Protein AF-A0A2G8DT04-F1 (afdb_monomer_lite)

Foldseek 3Di:
DDDDPVVVVVVQVVQADPVRARNDDDPVLVVQLVVLLVVVCVVVVHHDDPVRNVVSNVVSRVVVVVVVVVVVVVVVVVVVVVVPDDDDDDDDDDDD

Structure (mmCIF, N/CA/C/O backbone):
data_AF-A0A2G8DT04-F1
#
_entry.id   AF-A0A2G8DT04-F1
#
loop_
_atom_site.group_PDB
_atom_site.id
_atom_site.type_symbol
_atom_site.label_atom_id
_atom_site.label_alt_id
_atom_site.label_comp_id
_atom_site.label_asym_id
_atom_site.label_entity_id
_atom_site.label_seq_id
_atom_site.pdbx_PDB_ins_code
_atom_site.Cartn_x
_atom_site.Cartn_y
_atom_site.Cartn_z
_atom_site.occupancy
_atom_site.B_iso_or_equiv
_atom_site.auth_seq_id
_atom_site.auth_comp_id
_atom_site.auth_asym_id
_atom_site.auth_atom_id
_atom_site.pdbx_PDB_model_num
ATOM 1 N N . MET A 1 1 ? 9.713 4.304 -35.470 1.00 41.16 1 MET A N 1
ATOM 2 C CA . MET A 1 1 ? 8.408 3.689 -35.113 1.00 41.16 1 MET A CA 1
ATOM 3 C C . MET A 1 1 ? 8.439 3.593 -33.600 1.00 41.16 1 MET A C 1
ATOM 5 O O . MET A 1 1 ? 8.704 2.532 -33.062 1.00 41.16 1 MET A O 1
ATOM 9 N N . ASP A 1 2 ? 8.253 4.726 -32.922 1.00 48.56 2 ASP A N 1
ATOM 10 C CA . ASP A 1 2 ? 8.638 4.882 -31.513 1.00 48.56 2 ASP A CA 1
ATOM 11 C C . ASP A 1 2 ? 7.442 5.430 -30.741 1.00 48.56 2 ASP A C 1
ATOM 13 O O . ASP A 1 2 ? 7.292 6.628 -30.540 1.00 48.56 2 ASP A O 1
ATOM 17 N N . LYS A 1 3 ? 6.507 4.532 -30.418 1.00 45.91 3 LYS A N 1
ATOM 18 C CA . LYS A 1 3 ? 5.295 4.829 -29.637 1.00 45.91 3 LYS A CA 1
ATOM 19 C C . LYS A 1 3 ? 5.030 3.740 -28.595 1.00 45.91 3 LYS A C 1
ATOM 21 O O . LYS A 1 3 ? 3.921 3.234 -28.506 1.00 45.91 3 LYS A O 1
ATOM 26 N N . LYS A 1 4 ? 6.059 3.297 -27.866 1.00 48.50 4 LYS A N 1
ATOM 27 C CA . LYS A 1 4 ? 5.900 2.281 -26.803 1.00 48.50 4 LYS A CA 1
ATOM 28 C C . LYS A 1 4 ? 6.203 2.788 -25.394 1.00 48.50 4 LYS A C 1
ATOM 30 O O . LYS A 1 4 ? 5.909 2.085 -24.437 1.00 48.50 4 LYS A O 1
ATOM 35 N N . GLU A 1 5 ? 6.758 3.989 -25.250 1.00 48.47 5 GLU A N 1
ATOM 36 C CA . GLU A 1 5 ? 7.164 4.512 -23.936 1.00 48.47 5 GLU A CA 1
ATOM 37 C C . GLU A 1 5 ? 6.018 5.236 -23.210 1.00 48.47 5 GLU A C 1
ATOM 39 O O . GLU A 1 5 ? 5.923 5.184 -21.985 1.00 48.47 5 GLU A O 1
ATOM 44 N N . ASP A 1 6 ? 5.052 5.782 -23.955 1.00 45.16 6 ASP A N 1
ATOM 45 C CA . ASP A 1 6 ? 3.888 6.466 -23.377 1.00 45.16 6 ASP A CA 1
ATOM 46 C C . ASP A 1 6 ? 2.833 5.501 -22.799 1.00 45.16 6 ASP A C 1
ATOM 48 O O . ASP A 1 6 ? 2.014 5.880 -21.957 1.00 45.16 6 ASP A O 1
ATOM 52 N N . GLU A 1 7 ? 2.826 4.232 -23.218 1.00 47.16 7 GLU A N 1
ATOM 53 C CA . GLU A 1 7 ? 1.813 3.259 -22.786 1.00 47.16 7 GLU A CA 1
ATOM 54 C C . GLU A 1 7 ? 1.998 2.848 -21.318 1.00 47.16 7 GLU A C 1
ATOM 56 O O . GLU A 1 7 ? 1.019 2.679 -20.586 1.00 47.16 7 GLU A O 1
ATOM 61 N N . THR A 1 8 ? 3.241 2.753 -20.839 1.00 47.72 8 THR A N 1
ATOM 62 C CA . THR A 1 8 ? 3.530 2.330 -19.461 1.00 47.72 8 THR A CA 1
ATOM 63 C C . THR A 1 8 ? 3.213 3.418 -18.440 1.00 47.72 8 THR A C 1
ATOM 65 O O . THR A 1 8 ? 2.669 3.111 -17.376 1.00 47.72 8 THR A O 1
ATOM 68 N N . ILE A 1 9 ? 3.452 4.691 -18.774 1.00 46.56 9 ILE A N 1
ATOM 69 C CA . ILE A 1 9 ? 3.099 5.842 -17.923 1.00 46.56 9 ILE A CA 1
ATOM 70 C C . ILE A 1 9 ? 1.565 5.965 -17.814 1.00 46.56 9 ILE A C 1
ATOM 72 O O . ILE A 1 9 ? 1.018 6.217 -16.732 1.00 46.56 9 ILE A O 1
ATOM 76 N N . ASN A 1 10 ? 0.849 5.658 -18.901 1.00 45.91 10 ASN A N 1
ATOM 77 C CA . ASN A 1 10 ? -0.613 5.676 -18.954 1.00 45.91 10 ASN A CA 1
ATOM 78 C C . ASN A 1 10 ? -1.296 4.599 -18.090 1.00 45.91 10 ASN A C 1
ATOM 80 O O . ASN A 1 10 ? -2.451 4.774 -17.699 1.00 45.91 10 ASN A O 1
ATOM 84 N N . THR A 1 11 ? -0.620 3.512 -17.705 1.00 50.34 11 THR A N 1
ATOM 85 C CA . THR A 1 11 ? -1.252 2.480 -16.851 1.00 50.34 11 THR A CA 1
ATOM 86 C C . THR A 1 11 ? 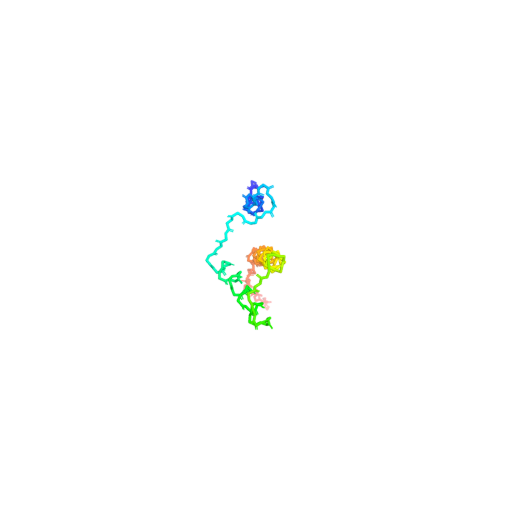-1.435 2.902 -15.387 1.00 50.34 11 THR A C 1
ATOM 88 O O . THR A 1 11 ? -2.378 2.445 -14.733 1.00 50.34 11 THR A O 1
ATOM 91 N N . ILE A 1 12 ? -0.600 3.808 -14.858 1.00 52.00 12 ILE A N 1
ATOM 92 C CA . ILE A 1 12 ? -0.748 4.319 -13.480 1.00 52.00 12 ILE A CA 1
ATOM 93 C C . ILE A 1 12 ? -1.729 5.489 -13.415 1.00 52.00 12 ILE A C 1
ATOM 95 O O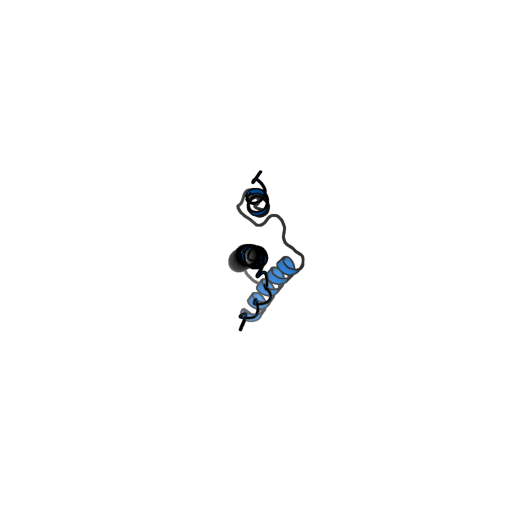 . ILE A 1 12 ? -2.552 5.529 -12.498 1.00 52.00 12 ILE A O 1
ATOM 99 N N . SER A 1 13 ? -1.694 6.386 -14.406 1.00 51.38 13 SER A N 1
ATOM 100 C CA . SER A 1 13 ? -2.646 7.501 -14.545 1.00 51.38 13 SER A CA 1
ATOM 101 C C . SER A 1 13 ? -4.108 7.017 -14.532 1.00 51.38 13 SER A C 1
ATOM 103 O O . SER A 1 13 ? -4.957 7.582 -13.846 1.00 51.38 13 SER A O 1
ATOM 105 N N . ASN A 1 14 ? -4.381 5.876 -15.175 1.00 54.47 14 ASN A N 1
ATOM 106 C CA . ASN A 1 14 ? -5.725 5.297 -15.287 1.00 54.47 14 ASN A CA 1
ATOM 107 C C . ASN A 1 14 ? -6.207 4.505 -14.053 1.00 54.47 14 ASN A C 1
ATOM 109 O O . ASN A 1 14 ? -7.329 3.996 -14.041 1.00 54.47 14 ASN A O 1
ATOM 113 N N . ASN A 1 15 ? -5.387 4.390 -13.004 1.00 59.25 15 ASN A N 1
ATOM 114 C CA . ASN A 1 15 ? -5.728 3.684 -11.763 1.00 59.25 15 ASN A CA 1
ATOM 115 C C . ASN A 1 15 ? -5.989 4.641 -10.591 1.00 59.25 15 ASN A C 1
ATOM 117 O O . ASN A 1 15 ? -5.837 4.252 -9.431 1.00 59.25 15 ASN A O 1
ATOM 121 N N . ALA A 1 16 ? -6.382 5.883 -10.869 1.00 62.47 16 ALA A N 1
ATOM 122 C CA . ALA A 1 16 ? -6.918 6.798 -9.874 1.00 62.47 16 ALA A CA 1
ATOM 123 C C . ALA A 1 16 ? -8.457 6.840 -9.962 1.00 62.47 16 ALA A C 1
ATOM 125 O O . ALA A 1 16 ? -9.022 7.015 -11.036 1.00 62.47 16 ALA A O 1
ATOM 126 N N . ASP A 1 17 ? -9.148 6.671 -8.836 1.00 63.16 17 ASP A N 1
ATOM 127 C CA . ASP A 1 17 ? -10.574 6.975 -8.706 1.00 63.16 17 ASP A CA 1
ATOM 128 C C . ASP A 1 17 ? -10.819 8.475 -8.921 1.00 63.16 17 ASP A C 1
ATOM 130 O O . ASP A 1 17 ? -9.912 9.288 -8.744 1.00 63.16 17 ASP A O 1
ATOM 134 N N . GLU A 1 18 ? -12.078 8.865 -9.139 1.00 62.62 18 GLU A N 1
ATOM 135 C CA . GLU A 1 18 ? -12.537 10.267 -9.250 1.00 62.62 18 GLU A CA 1
ATOM 136 C C . GLU A 1 18 ? -12.088 11.170 -8.082 1.00 62.62 18 GLU A C 1
ATOM 138 O O . GLU A 1 18 ? -12.074 12.392 -8.180 1.00 62.62 18 GLU A O 1
ATOM 143 N N . ARG A 1 19 ? -11.696 10.567 -6.952 1.00 63.84 19 ARG A N 1
ATOM 144 C CA . ARG A 1 19 ? -11.191 11.246 -5.747 1.00 63.84 19 ARG A CA 1
ATOM 145 C C . ARG A 1 19 ? -9.660 11.232 -5.625 1.00 63.84 19 ARG A C 1
ATOM 147 O O . ARG A 1 19 ? -9.146 11.484 -4.533 1.00 63.84 19 ARG A O 1
ATOM 154 N N . GLY A 1 20 ? -8.938 10.854 -6.681 1.00 62.66 20 GLY A N 1
ATOM 155 C CA . GLY A 1 20 ? -7.476 10.735 -6.705 1.00 62.66 20 GLY A CA 1
ATOM 156 C C . GLY A 1 20 ? -6.923 9.575 -5.867 1.00 62.66 20 GLY A C 1
ATOM 157 O O . GLY A 1 20 ? -5.801 9.650 -5.366 1.00 62.66 20 GLY A O 1
ATOM 158 N N . ARG A 1 21 ? -7.717 8.520 -5.631 1.00 66.94 21 ARG A N 1
ATOM 159 C CA . ARG A 1 21 ? -7.314 7.345 -4.830 1.00 66.94 21 ARG A CA 1
ATOM 160 C C . ARG A 1 21 ? -6.876 6.203 -5.735 1.00 66.94 21 ARG A C 1
ATOM 162 O O . ARG A 1 21 ? -7.474 6.021 -6.776 1.00 66.94 21 ARG A O 1
ATOM 169 N N . LEU A 1 22 ? -5.901 5.397 -5.316 1.00 72.00 22 LEU A N 1
ATOM 170 C CA . LEU A 1 22 ? -5.537 4.174 -6.042 1.00 72.00 22 LEU A CA 1
ATOM 171 C C . LEU A 1 22 ? -6.757 3.237 -6.149 1.00 72.00 22 LEU A C 1
ATOM 173 O O . LEU A 1 22 ? -7.212 2.718 -5.129 1.00 72.00 22 LEU A O 1
ATOM 177 N N . LYS A 1 23 ? -7.260 3.045 -7.372 1.00 69.94 23 LYS A N 1
ATOM 178 C CA . LYS A 1 23 ? -8.457 2.265 -7.730 1.00 69.94 23 LYS A CA 1
ATOM 179 C C . LYS A 1 23 ? -8.243 0.764 -7.559 1.00 69.94 23 LYS A C 1
ATOM 181 O O . LYS A 1 23 ? -9.141 0.039 -7.142 1.00 69.94 23 LYS A O 1
ATOM 186 N N . THR A 1 24 ? -7.026 0.299 -7.835 1.00 79.81 24 THR A N 1
ATOM 187 C CA . THR A 1 24 ? -6.626 -1.104 -7.697 1.00 79.81 24 THR A CA 1
ATOM 188 C C . THR A 1 24 ? -5.443 -1.227 -6.740 1.00 79.81 24 THR A C 1
ATOM 190 O O . THR A 1 24 ? -4.420 -0.548 -6.881 1.00 79.81 24 THR A O 1
ATOM 193 N N . LEU A 1 25 ? -5.594 -2.094 -5.737 1.00 83.00 25 LEU A N 1
ATOM 194 C CA . LEU A 1 25 ? -4.539 -2.469 -4.797 1.00 83.00 25 LEU A CA 1
ATOM 195 C C . LEU A 1 25 ? -4.222 -3.950 -4.973 1.00 83.00 25 LEU A C 1
ATOM 197 O O . LEU A 1 25 ? -5.133 -4.781 -5.025 1.00 83.00 25 LEU A O 1
ATOM 201 N N . SER A 1 26 ? -2.937 -4.288 -5.021 1.00 87.44 26 SER A N 1
ATOM 202 C CA . SER A 1 26 ? -2.502 -5.683 -4.992 1.00 87.44 26 SER A CA 1
ATOM 203 C C . SER A 1 26 ? -2.820 -6.322 -3.630 1.00 87.44 26 SER A C 1
ATOM 205 O O . SER A 1 26 ? -3.153 -5.632 -2.662 1.00 87.44 26 SER A O 1
ATOM 207 N N . ALA A 1 27 ? -2.744 -7.653 -3.530 1.00 91.00 27 ALA A N 1
ATOM 208 C CA . ALA A 1 27 ? -2.900 -8.342 -2.243 1.00 91.00 27 ALA A CA 1
ATOM 209 C C . ALA A 1 27 ? -1.896 -7.815 -1.200 1.00 91.00 27 ALA A C 1
ATOM 211 O O . ALA A 1 27 ? -2.306 -7.345 -0.144 1.00 91.00 27 ALA A O 1
ATOM 212 N N . ASN A 1 28 ? -0.618 -7.731 -1.571 1.00 91.25 28 ASN A N 1
ATOM 213 C CA . ASN A 1 28 ? 0.444 -7.247 -0.687 1.00 91.25 28 ASN A CA 1
ATOM 214 C C . ASN A 1 28 ? 0.228 -5.792 -0.241 1.00 91.25 28 ASN A C 1
ATOM 216 O O . ASN A 1 28 ? 0.542 -5.426 0.888 1.00 91.25 28 ASN A O 1
ATOM 220 N N . GLU A 1 29 ? -0.307 -4.938 -1.117 1.00 91.38 29 GLU A N 1
ATOM 221 C CA . GLU A 1 29 ? -0.605 -3.543 -0.772 1.00 91.38 29 GLU A CA 1
ATOM 222 C C . GLU A 1 29 ? -1.801 -3.423 0.181 1.00 91.38 29 GLU A C 1
ATOM 224 O O . GLU A 1 29 ? -1.814 -2.538 1.040 1.00 91.38 29 GLU A O 1
ATOM 229 N N . ARG A 1 30 ? -2.795 -4.314 0.064 1.00 92.56 30 ARG A N 1
ATOM 230 C CA . ARG A 1 30 ? -3.896 -4.408 1.033 1.00 92.56 30 ARG A CA 1
ATOM 231 C C . ARG A 1 30 ? -3.380 -4.857 2.396 1.00 92.56 30 ARG A C 1
ATOM 233 O O . ARG A 1 30 ? -3.706 -4.217 3.395 1.00 92.56 30 ARG A O 1
ATOM 240 N N . ASP A 1 31 ? -2.521 -5.871 2.425 1.00 95.56 31 ASP A N 1
ATOM 241 C CA . ASP A 1 31 ? -1.901 -6.355 3.661 1.00 95.56 31 ASP A CA 1
ATOM 242 C C . ASP A 1 31 ? -1.026 -5.278 4.307 1.00 95.56 31 ASP A C 1
ATOM 244 O O . ASP A 1 31 ? -1.084 -5.075 5.516 1.00 95.56 31 ASP A O 1
ATOM 248 N N . PHE A 1 32 ? -0.298 -4.494 3.508 1.00 95.56 32 PHE A N 1
ATOM 249 C CA . PHE A 1 32 ? 0.462 -3.345 4.001 1.00 95.56 32 PHE A CA 1
ATOM 250 C C . PHE A 1 32 ? -0.426 -2.304 4.698 1.00 95.56 32 PHE A C 1
ATOM 252 O O . PHE A 1 32 ? -0.063 -1.790 5.758 1.00 95.56 32 PHE A O 1
ATOM 259 N N . ILE A 1 33 ? -1.598 -1.994 4.133 1.00 94.69 33 ILE A N 1
ATOM 260 C CA . ILE A 1 33 ? -2.556 -1.073 4.761 1.00 94.69 33 ILE A CA 1
ATOM 261 C C . ILE A 1 33 ? -3.101 -1.661 6.066 1.00 94.69 33 ILE A C 1
ATOM 263 O O . ILE A 1 33 ? -3.153 -0.951 7.072 1.00 94.69 33 ILE A O 1
ATOM 267 N N . ASN A 1 34 ? -3.485 -2.938 6.063 1.00 95.75 34 ASN A N 1
ATOM 268 C CA . ASN A 1 34 ? -4.005 -3.613 7.253 1.00 95.75 34 ASN A CA 1
ATOM 269 C C . ASN A 1 34 ? -2.961 -3.647 8.375 1.00 95.75 34 ASN A C 1
ATOM 271 O O . ASN A 1 34 ? -3.277 -3.310 9.515 1.00 95.75 34 ASN A O 1
ATOM 275 N N . ASN A 1 35 ? -1.707 -3.951 8.039 1.00 97.19 35 ASN A N 1
ATOM 276 C CA . ASN A 1 35 ? -0.593 -3.933 8.981 1.00 97.19 35 ASN A CA 1
ATOM 277 C C . ASN A 1 35 ? -0.350 -2.526 9.531 1.00 97.19 35 ASN A C 1
ATOM 279 O O . ASN A 1 35 ? -0.180 -2.370 10.733 1.00 97.19 35 ASN A O 1
ATOM 283 N N . ALA A 1 36 ? -0.402 -1.484 8.695 1.00 96.81 36 ALA A N 1
ATOM 284 C CA . ALA A 1 36 ? -0.255 -0.106 9.168 1.00 96.81 36 ALA A CA 1
ATOM 285 C C . ALA A 1 36 ? -1.356 0.292 10.170 1.00 96.81 36 ALA A C 1
ATOM 287 O O . ALA A 1 36 ? -1.072 0.960 11.161 1.00 96.81 36 ALA A O 1
ATOM 288 N N . ILE A 1 37 ? -2.601 -0.136 9.936 1.00 96.56 37 ILE A N 1
ATOM 289 C CA . ILE A 1 37 ? -3.709 0.073 10.880 1.00 96.56 37 ILE A CA 1
ATOM 290 C C . ILE A 1 37 ? -3.458 -0.698 12.178 1.00 96.56 37 ILE A C 1
ATOM 292 O O . ILE A 1 37 ? -3.635 -0.141 13.261 1.00 96.56 37 ILE A O 1
ATOM 296 N N . TYR A 1 38 ? -3.037 -1.959 12.074 1.00 97.12 38 TYR A N 1
ATOM 297 C CA . TYR A 1 38 ? -2.770 -2.809 13.229 1.00 97.12 38 TYR A CA 1
ATOM 298 C C . TYR A 1 38 ? -1.642 -2.259 14.109 1.00 97.12 38 TYR A C 1
ATOM 300 O O . TYR A 1 38 ? -1.812 -2.159 15.323 1.00 97.12 38 TYR A O 1
ATOM 308 N N . GLU A 1 39 ? -0.526 -1.841 13.511 1.00 96.69 39 GLU A N 1
ATOM 309 C CA . GLU A 1 39 ? 0.592 -1.242 14.243 1.00 96.69 39 GLU A CA 1
ATOM 310 C C . GLU A 1 39 ? 0.172 0.056 14.940 1.00 96.69 39 GLU A C 1
ATOM 312 O O . GLU A 1 39 ? 0.474 0.245 16.117 1.00 96.69 39 GLU A O 1
ATOM 317 N N . GLU A 1 40 ? -0.608 0.916 14.281 1.00 96.62 40 GLU A N 1
ATOM 318 C CA . GLU A 1 40 ? -1.099 2.142 14.918 1.00 96.62 40 GLU A CA 1
ATOM 319 C C . GLU A 1 40 ? -2.056 1.836 16.087 1.00 96.62 40 GLU A C 1
ATOM 321 O O . GLU A 1 40 ? -1.980 2.458 17.149 1.00 96.62 40 GLU A O 1
ATOM 326 N N . MET A 1 41 ? -2.936 0.841 15.930 1.00 96.50 41 MET A N 1
ATOM 327 C CA . MET A 1 41 ? -3.808 0.371 17.013 1.00 96.50 41 MET A CA 1
ATOM 328 C C . MET A 1 41 ? -3.002 -0.178 18.191 1.00 96.50 41 MET A C 1
ATOM 330 O O . MET A 1 41 ? -3.335 0.095 19.345 1.00 96.50 41 MET A O 1
ATOM 334 N N . LYS A 1 42 ? -1.933 -0.925 17.905 1.00 97.00 42 LYS A N 1
ATOM 335 C CA . LYS A 1 42 ? -1.028 -1.488 18.907 1.00 97.00 42 LYS A CA 1
ATOM 336 C C . LYS A 1 42 ? -0.280 -0.394 19.665 1.00 97.00 42 LYS A C 1
ATOM 338 O O . LYS A 1 42 ? -0.236 -0.449 20.889 1.00 97.00 42 LYS A O 1
ATOM 343 N N . ILE A 1 43 ? 0.236 0.619 18.964 1.00 95.88 43 ILE A N 1
ATOM 344 C CA . ILE A 1 43 ? 0.916 1.777 19.568 1.00 95.88 43 ILE A CA 1
ATOM 345 C C . ILE A 1 43 ? -0.026 2.530 20.511 1.00 95.88 43 ILE A C 1
ATOM 347 O O . ILE A 1 43 ? 0.376 2.923 21.605 1.00 95.88 43 ILE A O 1
ATOM 351 N N . LYS A 1 44 ? -1.291 2.715 20.118 1.00 94.69 44 LYS A N 1
ATOM 352 C CA . LYS A 1 44 ? -2.273 3.424 20.951 1.00 94.69 44 LYS A CA 1
ATOM 353 C C . LYS A 1 44 ? -2.893 2.568 22.053 1.00 94.69 44 LYS A C 1
ATOM 355 O O . LYS A 1 44 ? -3.500 3.126 22.963 1.00 94.69 44 LYS A O 1
ATOM 360 N N . GLY A 1 45 ? -2.818 1.242 21.952 1.00 96.38 45 GLY A N 1
ATOM 361 C CA . GLY A 1 45 ? -3.487 0.314 22.869 1.00 96.38 45 GLY A CA 1
ATOM 362 C C . GLY A 1 45 ? -5.021 0.356 22.798 1.00 96.38 45 GLY A C 1
ATOM 363 O O . GLY A 1 45 ? -5.696 -0.172 23.678 1.00 96.38 45 GLY A O 1
ATOM 364 N N . ARG A 1 46 ? -5.595 0.995 21.768 1.00 95.06 46 ARG A N 1
ATOM 365 C CA . ARG A 1 46 ? -7.046 1.136 21.569 1.00 95.06 46 ARG A CA 1
ATOM 366 C C . ARG A 1 46 ? -7.409 1.163 20.088 1.00 95.06 46 ARG A C 1
ATOM 368 O O . ARG A 1 46 ? -6.559 1.348 19.221 1.00 95.06 46 ARG A O 1
ATOM 375 N N . LYS A 1 47 ? -8.706 1.043 19.793 1.00 93.94 47 LYS A N 1
ATOM 376 C CA . LYS A 1 47 ? -9.226 1.258 18.434 1.00 93.94 47 LYS A CA 1
ATOM 377 C C . LYS A 1 47 ? -8.982 2.701 17.979 1.00 93.94 47 LYS A C 1
ATOM 379 O O . LYS A 1 47 ? -9.077 3.638 18.778 1.00 93.94 47 LYS A O 1
ATOM 384 N N . LEU A 1 48 ? -8.683 2.862 16.690 1.00 95.06 48 LEU A N 1
ATOM 385 C CA . LEU A 1 48 ? -8.488 4.170 16.068 1.00 95.06 48 LEU A CA 1
ATOM 386 C C . LEU A 1 48 ? -9.816 4.903 15.918 1.00 95.06 48 LEU A C 1
ATOM 388 O O . LEU A 1 48 ? -10.824 4.322 15.508 1.00 95.06 48 LEU A O 1
ATOM 392 N N . VAL A 1 49 ? -9.788 6.203 16.195 1.00 96.31 49 VAL A N 1
ATOM 393 C CA . VAL A 1 49 ? -10.872 7.119 15.838 1.00 96.31 49 VAL A CA 1
ATOM 394 C C . VAL A 1 49 ? -10.865 7.319 14.320 1.00 96.31 49 VAL A C 1
ATOM 396 O O . VAL A 1 49 ? -9.842 7.159 13.654 1.00 96.31 49 VAL A O 1
ATOM 399 N N . GLN A 1 50 ? -12.007 7.688 13.746 1.00 94.88 50 GLN A N 1
ATOM 400 C CA . GLN A 1 50 ? -12.157 7.860 12.300 1.00 94.88 50 GLN A CA 1
ATOM 401 C C . GLN A 1 50 ? -11.150 8.855 11.689 1.00 94.88 50 GLN A C 1
ATOM 403 O O . GLN A 1 50 ? -10.679 8.635 10.572 1.00 94.88 50 GLN A O 1
ATOM 408 N N . SER A 1 51 ? -10.799 9.928 12.405 1.00 95.31 51 SER A N 1
ATOM 409 C CA . SER A 1 51 ? -9.775 10.896 11.985 1.00 95.31 51 SER A CA 1
ATOM 410 C C . SER A 1 51 ? -8.387 10.257 11.906 1.00 95.31 51 SER A C 1
ATOM 412 O O . SER A 1 51 ? -7.739 10.331 10.865 1.00 95.31 51 SER A O 1
ATOM 414 N N . GLU A 1 52 ? -7.982 9.554 12.963 1.00 94.94 52 GLU A N 1
ATOM 415 C CA . GLU A 1 52 ? -6.707 8.832 13.058 1.00 94.94 52 GLU A CA 1
ATOM 416 C C . GLU A 1 52 ? -6.606 7.771 11.952 1.00 94.94 52 GLU A C 1
ATOM 418 O O . GLU A 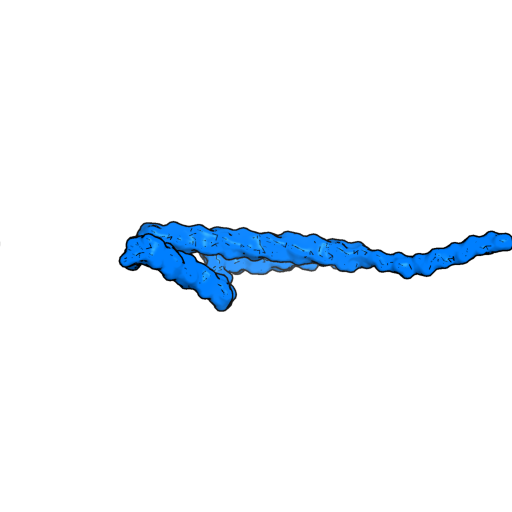1 52 ? -5.635 7.722 11.200 1.00 94.94 52 GLU A O 1
ATOM 423 N N . MET A 1 53 ? -7.668 6.981 11.769 1.00 95.00 53 MET A N 1
ATOM 424 C CA . MET A 1 53 ? -7.756 5.979 10.705 1.00 95.00 53 MET A CA 1
ATOM 425 C C . MET A 1 53 ? -7.578 6.617 9.317 1.00 95.00 53 MET A C 1
ATOM 427 O O . MET A 1 53 ? -6.879 6.082 8.455 1.00 95.00 53 MET A O 1
ATOM 431 N N . LYS A 1 54 ? -8.194 7.783 9.083 1.00 93.75 54 LYS A N 1
ATOM 432 C CA . LYS A 1 54 ? -8.082 8.509 7.812 1.00 93.75 54 LYS A CA 1
ATOM 433 C C . LYS A 1 54 ? -6.648 8.973 7.553 1.00 93.75 54 LYS A C 1
ATOM 435 O O . LYS A 1 54 ? -6.204 8.905 6.404 1.00 93.75 54 LYS A O 1
ATOM 440 N N . GLU A 1 55 ? -5.928 9.411 8.581 1.00 94.50 55 GLU A N 1
ATOM 441 C CA . GLU A 1 55 ? -4.517 9.797 8.474 1.00 94.50 55 GLU A CA 1
ATOM 442 C C . GLU A 1 55 ? -3.612 8.602 8.181 1.00 94.50 55 GLU A C 1
ATOM 444 O O . GLU A 1 55 ? -2.830 8.659 7.228 1.00 94.50 55 GLU A O 1
ATOM 449 N N . VAL A 1 56 ? -3.776 7.495 8.912 1.00 95.69 56 VAL A N 1
ATOM 450 C CA . VAL A 1 56 ? -3.035 6.247 8.664 1.00 95.69 56 VAL A CA 1
ATOM 451 C C . VAL A 1 56 ? -3.242 5.786 7.223 1.00 95.69 56 VAL A C 1
ATOM 453 O O . VAL A 1 56 ? -2.275 5.552 6.496 1.00 95.69 56 VAL A O 1
ATOM 456 N N . LEU A 1 57 ? -4.495 5.750 6.760 1.00 92.62 57 LEU A N 1
ATOM 457 C CA . LEU A 1 57 ? -4.831 5.376 5.386 1.00 92.62 57 LEU A CA 1
ATOM 458 C C . LEU A 1 57 ? -4.224 6.327 4.349 1.00 92.62 57 LEU A C 1
ATOM 460 O O . LEU A 1 57 ? -3.756 5.876 3.301 1.00 92.62 57 LEU A O 1
ATOM 464 N N . LYS A 1 58 ? -4.237 7.641 4.607 1.00 91.19 58 LYS A N 1
ATOM 465 C CA . LYS A 1 58 ? -3.633 8.645 3.717 1.00 91.19 58 LYS A CA 1
ATOM 466 C C . LYS A 1 58 ? -2.125 8.417 3.596 1.00 91.19 58 LYS A C 1
ATOM 468 O O . LYS A 1 58 ? -1.600 8.380 2.482 1.00 91.19 58 LYS A O 1
ATOM 473 N N . ASN A 1 59 ? -1.450 8.211 4.722 1.00 92.94 59 ASN A N 1
ATOM 474 C CA . ASN A 1 59 ? -0.008 7.994 4.774 1.00 92.94 59 ASN A CA 1
ATOM 475 C C . ASN A 1 59 ? 0.393 6.664 4.123 1.00 92.94 59 ASN A C 1
ATOM 477 O O . ASN A 1 59 ? 1.317 6.638 3.308 1.00 92.94 59 ASN A O 1
ATOM 481 N N . ALA A 1 60 ? -0.327 5.577 4.414 1.00 94.00 60 ALA A N 1
ATOM 482 C CA . ALA A 1 60 ? -0.074 4.262 3.827 1.00 94.00 60 ALA A CA 1
ATOM 483 C C . ALA A 1 60 ? -0.231 4.285 2.298 1.00 94.00 60 ALA A C 1
ATOM 485 O O . ALA A 1 60 ? 0.654 3.830 1.574 1.00 94.00 60 ALA A O 1
ATOM 486 N N . ARG A 1 61 ? -1.301 4.907 1.788 1.00 89.44 61 ARG A N 1
ATOM 487 C CA . ARG A 1 61 ? -1.512 5.060 0.338 1.00 89.44 61 ARG A CA 1
ATOM 488 C C . ARG A 1 61 ? -0.433 5.909 -0.329 1.00 89.44 61 ARG A C 1
ATOM 490 O O . ARG A 1 61 ? 0.020 5.553 -1.413 1.00 89.44 61 ARG A O 1
ATOM 497 N N . LYS A 1 62 ? 0.024 6.988 0.318 1.00 89.62 62 LYS A N 1
ATOM 498 C CA . LYS A 1 62 ? 1.143 7.802 -0.189 1.00 89.62 62 LYS A CA 1
ATOM 499 C C . LYS A 1 62 ? 2.430 6.977 -0.305 1.00 89.62 62 LYS A C 1
ATOM 501 O O . LYS A 1 62 ? 3.132 7.088 -1.305 1.00 89.62 62 LY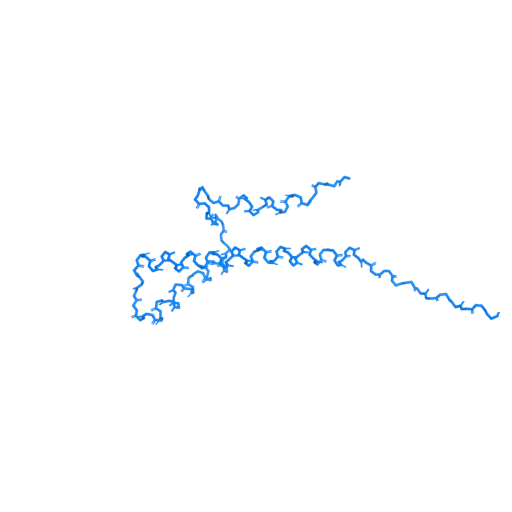S A O 1
ATOM 506 N N . LYS A 1 63 ? 2.717 6.115 0.678 1.00 91.75 63 LYS A N 1
ATOM 507 C CA . LYS A 1 63 ? 3.869 5.198 0.627 1.00 91.75 63 LYS A CA 1
ATOM 508 C C . LYS A 1 63 ? 3.761 4.201 -0.529 1.00 91.75 63 LYS A C 1
ATOM 510 O O . LYS A 1 63 ? 4.744 4.012 -1.236 1.00 91.75 63 LYS A O 1
ATOM 515 N N . ILE A 1 64 ? 2.580 3.621 -0.754 1.00 90.81 64 ILE A N 1
ATOM 516 C CA . ILE A 1 64 ? 2.334 2.714 -1.888 1.00 90.81 64 ILE A CA 1
ATOM 517 C C . ILE A 1 64 ? 2.603 3.427 -3.216 1.00 90.81 64 ILE A C 1
ATOM 519 O O . ILE A 1 64 ? 3.343 2.910 -4.050 1.00 90.81 64 ILE A O 1
ATOM 523 N N . LEU A 1 65 ? 2.059 4.634 -3.391 1.00 86.31 65 LEU A N 1
ATOM 524 C CA . LEU A 1 65 ? 2.261 5.422 -4.605 1.00 86.31 65 LEU A CA 1
ATOM 525 C C . LEU A 1 65 ? 3.747 5.715 -4.848 1.00 86.31 65 LEU A C 1
ATOM 527 O O . LEU A 1 65 ? 4.253 5.449 -5.935 1.00 86.31 65 LEU A O 1
ATOM 531 N N . ASN A 1 66 ? 4.469 6.167 -3.821 1.00 87.38 66 ASN A N 1
ATOM 532 C CA . ASN A 1 66 ? 5.910 6.400 -3.917 1.00 87.38 66 ASN A CA 1
ATOM 533 C C . ASN A 1 66 ? 6.680 5.125 -4.283 1.00 87.38 66 ASN A C 1
ATOM 535 O O . ASN A 1 66 ? 7.606 5.177 -5.090 1.00 87.38 66 ASN A O 1
ATOM 539 N N . ASN A 1 67 ? 6.298 3.979 -3.713 1.00 89.00 67 ASN A N 1
ATOM 540 C CA . ASN A 1 67 ? 6.944 2.706 -4.011 1.00 89.00 67 ASN A CA 1
ATOM 541 C C . ASN A 1 67 ? 6.740 2.310 -5.481 1.00 89.00 67 ASN A C 1
ATOM 543 O O . ASN A 1 67 ? 7.710 1.950 -6.148 1.00 89.00 67 ASN A O 1
ATOM 547 N N . ARG A 1 68 ? 5.518 2.462 -6.012 1.00 87.38 68 ARG A N 1
ATOM 548 C CA . ARG A 1 68 ? 5.216 2.217 -7.433 1.00 87.38 68 ARG A CA 1
ATOM 549 C C . ARG A 1 68 ? 6.054 3.106 -8.350 1.00 87.38 68 ARG A C 1
ATOM 551 O O . ARG A 1 68 ? 6.728 2.580 -9.230 1.00 87.38 68 ARG A O 1
ATOM 558 N N . MET A 1 69 ? 6.091 4.414 -8.085 1.00 85.25 69 MET A N 1
ATOM 559 C CA . MET A 1 69 ? 6.924 5.354 -8.849 1.00 85.25 69 MET A CA 1
ATOM 560 C C . MET A 1 69 ? 8.405 4.964 -8.795 1.00 85.25 69 MET A C 1
ATOM 562 O O . MET A 1 69 ? 9.094 4.953 -9.810 1.00 85.25 69 MET A O 1
ATOM 566 N N . SER A 1 70 ? 8.904 4.577 -7.616 1.00 85.19 70 SER A N 1
ATOM 567 C CA . SER A 1 70 ? 10.301 4.159 -7.466 1.00 85.19 70 SER A CA 1
ATOM 568 C C . SER A 1 70 ? 10.626 2.881 -8.246 1.00 85.19 70 SER A C 1
ATOM 570 O O . SER A 1 70 ? 11.733 2.742 -8.765 1.00 85.19 70 SER A O 1
ATOM 572 N N . PHE A 1 71 ? 9.670 1.953 -8.337 1.00 86.12 71 PHE A N 1
ATOM 573 C CA . PHE A 1 71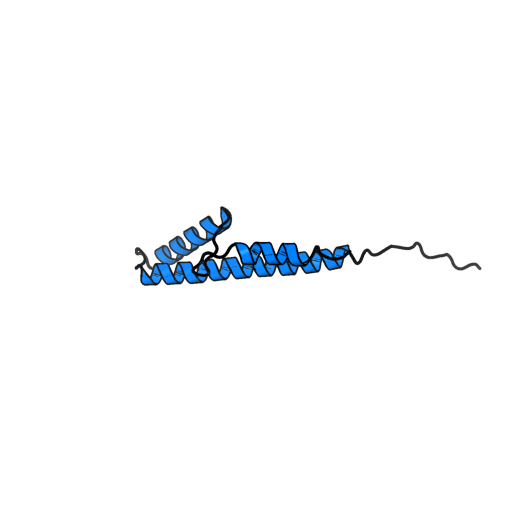 ? 9.825 0.706 -9.075 1.00 86.12 71 PHE A CA 1
ATOM 574 C C . PHE A 1 71 ? 9.841 0.953 -10.585 1.00 86.12 71 PHE A C 1
ATOM 576 O O . PHE A 1 71 ? 10.675 0.378 -11.276 1.00 86.12 71 PHE A O 1
ATOM 583 N N . GLN A 1 72 ? 9.002 1.866 -11.081 1.00 83.88 72 GLN A N 1
ATOM 584 C CA . GLN A 1 72 ? 9.038 2.298 -12.481 1.00 83.88 72 GLN A CA 1
ATOM 585 C C . GLN A 1 72 ? 10.389 2.903 -12.854 1.00 83.88 72 GLN A C 1
ATOM 587 O O . GLN A 1 72 ? 11.036 2.397 -13.762 1.00 83.88 72 GLN A O 1
ATOM 592 N N . ILE A 1 73 ? 10.874 3.878 -12.079 1.00 84.81 73 ILE A N 1
ATOM 593 C CA . ILE A 1 73 ? 12.174 4.521 -12.329 1.00 84.81 73 ILE A CA 1
ATOM 594 C C . ILE A 1 73 ? 13.313 3.488 -12.324 1.00 84.81 73 ILE A C 1
ATOM 596 O O . ILE A 1 73 ? 14.247 3.563 -13.120 1.00 84.81 73 ILE A O 1
ATOM 600 N N . LYS A 1 74 ? 13.269 2.504 -11.415 1.00 87.25 74 LYS A N 1
ATOM 601 C CA . LYS A 1 74 ? 14.257 1.413 -11.394 1.00 87.25 74 LYS A CA 1
ATOM 602 C C . LYS A 1 74 ? 14.175 0.543 -12.647 1.00 87.25 74 LYS A C 1
ATOM 604 O O . LYS A 1 74 ? 15.218 0.166 -13.173 1.00 87.25 74 LYS A O 1
ATOM 609 N N . ASN A 1 75 ? 12.970 0.223 -13.106 1.00 85.12 75 ASN A N 1
ATOM 610 C CA . ASN A 1 75 ? 12.772 -0.582 -14.305 1.00 85.12 75 ASN A CA 1
ATOM 611 C C . ASN A 1 75 ? 13.219 0.159 -15.568 1.00 85.12 75 ASN A C 1
ATOM 613 O O . ASN A 1 75 ? 13.890 -0.450 -16.393 1.00 85.12 75 ASN A O 1
ATOM 617 N N . GLU A 1 76 ? 12.923 1.454 -15.680 1.00 84.12 76 GLU A N 1
ATOM 618 C CA . GLU A 1 76 ? 13.395 2.321 -16.770 1.00 84.12 76 GLU A CA 1
ATOM 619 C C . GLU A 1 76 ? 14.927 2.330 -16.835 1.00 84.12 76 GLU A C 1
ATOM 621 O O . GLU A 1 76 ? 15.503 1.963 -17.854 1.00 84.12 76 GLU A O 1
ATOM 626 N N . ARG A 1 77 ? 15.605 2.589 -15.709 1.00 79.44 77 ARG A N 1
ATOM 627 C CA . ARG A 1 77 ? 17.080 2.533 -15.645 1.00 79.44 77 ARG A CA 1
ATOM 628 C C . ARG A 1 77 ? 17.650 1.159 -15.981 1.00 79.44 77 ARG A C 1
ATOM 630 O O . ARG A 1 77 ? 18.733 1.055 -16.546 1.00 79.44 77 ARG A O 1
ATOM 637 N N . ASN A 1 78 ? 16.978 0.088 -15.566 1.00 82.75 78 ASN A N 1
ATOM 638 C CA . ASN A 1 78 ? 17.428 -1.259 -15.897 1.00 82.75 78 ASN A CA 1
ATOM 639 C C . ASN A 1 78 ? 17.274 -1.532 -17.395 1.00 82.75 78 ASN A C 1
ATOM 641 O O . ASN A 1 78 ? 18.176 -2.123 -17.975 1.00 82.75 78 ASN A O 1
ATOM 645 N N . LYS A 1 79 ? 16.189 -1.067 -18.025 1.00 80.19 79 LYS A N 1
ATOM 646 C CA . LYS A 1 79 ? 15.996 -1.159 -19.476 1.00 80.19 79 LYS A CA 1
ATOM 647 C C . LYS A 1 79 ? 17.132 -0.453 -20.226 1.00 80.19 79 LYS A C 1
ATOM 649 O O . LYS A 1 79 ? 17.761 -1.087 -21.063 1.00 80.19 79 LYS A O 1
ATOM 654 N N . GLU A 1 80 ? 17.481 0.776 -19.834 1.00 74.44 80 GLU A N 1
ATOM 655 C CA . GLU A 1 80 ? 18.626 1.518 -20.399 1.00 74.44 80 GLU A CA 1
ATOM 656 C C . GLU A 1 80 ? 19.958 0.759 -20.245 1.00 74.44 80 GLU A C 1
ATOM 658 O O . GLU A 1 80 ? 20.780 0.735 -21.158 1.00 74.44 80 GLU A O 1
ATOM 663 N N . ARG A 1 81 ? 20.181 0.102 -19.096 1.00 72.25 81 ARG A N 1
ATOM 664 C CA . ARG A 1 81 ? 21.390 -0.711 -18.865 1.00 72.25 81 ARG A CA 1
ATOM 665 C C . ARG A 1 81 ? 21.474 -1.935 -19.768 1.00 72.25 81 ARG A C 1
ATOM 667 O O . ARG A 1 81 ? 22.578 -2.293 -20.157 1.00 72.25 81 ARG A O 1
ATOM 674 N N . PHE A 1 82 ? 20.349 -2.593 -20.032 1.00 67.88 82 PHE A N 1
ATOM 675 C CA . PHE A 1 82 ? 20.308 -3.754 -20.919 1.00 67.88 82 PHE A CA 1
ATOM 676 C C . PHE A 1 82 ? 20.362 -3.351 -22.399 1.00 67.88 82 PHE A C 1
ATOM 678 O O . PHE A 1 82 ? 20.886 -4.110 -23.194 1.00 67.88 82 PHE A O 1
ATOM 685 N N . GLU A 1 83 ? 19.881 -2.164 -22.781 1.00 64.56 83 GLU A N 1
ATOM 686 C CA . GLU A 1 83 ? 20.056 -1.638 -24.148 1.00 64.56 83 GLU A CA 1
ATOM 687 C C . GLU A 1 83 ? 21.503 -1.201 -24.431 1.00 64.56 83 GLU A C 1
ATOM 689 O O . GLU A 1 83 ? 21.960 -1.254 -25.572 1.00 64.56 83 GLU A O 1
ATOM 694 N N . ALA A 1 84 ? 22.259 -0.822 -23.396 1.00 61.94 84 ALA A N 1
ATOM 695 C CA . ALA A 1 84 ? 23.699 -0.592 -23.470 1.00 61.94 84 ALA A CA 1
ATOM 696 C C . ALA A 1 84 ? 24.493 -1.918 -23.486 1.00 61.94 84 ALA A C 1
ATOM 698 O O . ALA A 1 84 ? 25.408 -2.116 -22.681 1.00 61.94 84 ALA A O 1
ATOM 699 N N . ASP A 1 85 ? 24.130 -2.830 -24.392 1.00 61.06 85 ASP A N 1
ATOM 700 C CA . ASP A 1 85 ? 24.787 -4.122 -24.574 1.00 61.06 85 ASP A CA 1
ATOM 701 C C . ASP A 1 85 ? 26.287 -3.927 -24.841 1.00 61.06 85 ASP A C 1
ATOM 703 O O . ASP A 1 85 ? 26.731 -3.400 -25.865 1.00 61.06 85 ASP A O 1
ATOM 707 N N . PHE A 1 86 ? 27.097 -4.358 -23.877 1.00 68.31 86 PHE A N 1
ATOM 708 C CA . PHE A 1 86 ? 28.543 -4.401 -24.013 1.00 68.31 86 PHE A CA 1
ATOM 709 C C . PHE A 1 86 ? 28.918 -5.559 -24.945 1.00 68.31 86 PHE A C 1
ATOM 711 O O . PHE A 1 86 ? 29.048 -6.709 -24.521 1.00 68.31 86 PHE A O 1
ATOM 718 N N . GLU A 1 87 ? 29.117 -5.262 -26.229 1.00 74.50 87 GLU A N 1
ATOM 719 C CA . GLU A 1 87 ? 29.719 -6.214 -27.159 1.00 74.50 87 GLU A CA 1
ATOM 720 C C . GLU A 1 87 ? 31.204 -6.396 -26.826 1.00 74.50 87 GLU A C 1
ATOM 722 O O . GLU A 1 87 ? 32.064 -5.591 -27.202 1.00 74.50 87 GLU A O 1
ATOM 727 N N . TRP A 1 88 ? 31.538 -7.491 -26.140 1.00 77.00 88 TRP A N 1
ATOM 728 C CA . TRP A 1 88 ? 32.932 -7.882 -25.976 1.00 77.00 88 TRP A CA 1
ATOM 729 C C . TRP A 1 88 ? 33.515 -8.290 -27.333 1.00 77.00 88 TRP A C 1
ATOM 731 O O . TRP A 1 88 ? 33.254 -9.380 -27.846 1.00 77.00 88 TRP A O 1
ATOM 741 N N . LYS A 1 89 ? 34.338 -7.419 -27.922 1.00 82.12 89 LYS A N 1
ATOM 742 C CA . LYS A 1 89 ? 35.132 -7.760 -29.105 1.00 82.12 89 LYS A CA 1
ATOM 743 C C . LYS A 1 89 ? 36.480 -8.315 -28.671 1.00 82.12 89 LYS A C 1
ATOM 745 O O . LYS A 1 89 ? 37.228 -7.665 -27.942 1.00 82.12 89 LYS A O 1
ATOM 750 N N . LYS A 1 90 ? 36.803 -9.521 -29.149 1.00 85.31 90 LYS A N 1
ATOM 751 C CA . LYS A 1 90 ? 38.119 -10.132 -28.941 1.00 85.31 90 LYS A CA 1
ATOM 752 C C . LYS A 1 90 ? 39.195 -9.177 -29.484 1.00 85.31 90 LYS A C 1
ATOM 754 O O . LYS A 1 90 ? 39.110 -8.802 -30.656 1.00 85.31 90 LYS A O 1
ATOM 759 N N . PRO A 1 91 ? 40.200 -8.789 -28.681 1.00 84.19 91 PRO A N 1
ATOM 760 C CA . PRO A 1 91 ? 41.247 -7.888 -29.140 1.00 84.19 91 PRO A CA 1
ATOM 761 C C . PRO A 1 91 ? 42.034 -8.528 -30.288 1.00 84.19 91 PRO A C 1
ATOM 763 O O . PRO A 1 91 ? 42.388 -9.709 -30.238 1.00 84.19 91 PRO A O 1
ATOM 766 N N . VAL A 1 92 ? 42.293 -7.745 -31.337 1.00 83.25 92 VAL A N 1
ATOM 767 C CA . VAL A 1 92 ? 43.100 -8.188 -32.479 1.00 83.25 92 VAL A CA 1
ATOM 768 C C . VAL A 1 92 ? 44.557 -8.255 -32.028 1.00 83.25 92 VAL A C 1
ATOM 770 O O . VAL A 1 92 ? 45.089 -7.284 -31.493 1.00 83.25 92 VAL A O 1
ATOM 773 N N . SER A 1 93 ? 45.207 -9.403 -32.221 1.00 83.44 93 SER A N 1
ATOM 774 C CA . SER A 1 93 ? 46.627 -9.561 -31.902 1.00 83.44 93 SER A CA 1
ATOM 775 C C . SER A 1 93 ? 47.469 -8.609 -32.750 1.00 83.44 93 SER A C 1
ATOM 777 O O . SER A 1 93 ? 47.312 -8.576 -33.973 1.00 83.44 93 SER A O 1
ATOM 779 N N . PHE A 1 94 ? 48.392 -7.882 -32.121 1.00 79.62 94 PHE A N 1
ATOM 780 C CA . PHE A 1 94 ? 49.390 -7.088 -32.834 1.00 79.62 94 PHE A CA 1
ATOM 781 C C . PHE A 1 94 ? 50.192 -8.000 -33.774 1.00 79.62 94 PHE A C 1
ATOM 783 O O . PHE A 1 94 ? 50.731 -9.021 -33.337 1.00 79.62 94 PHE A O 1
ATOM 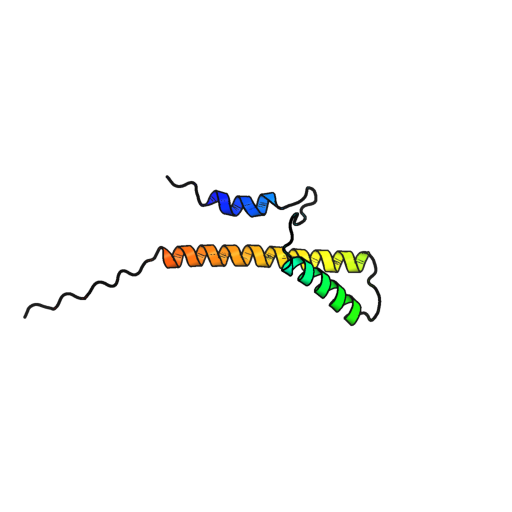790 N N . ARG A 1 95 ? 50.242 -7.666 -35.071 1.00 77.94 95 ARG A N 1
ATOM 791 C CA . ARG A 1 95 ? 51.155 -8.341 -36.002 1.00 77.94 95 ARG A CA 1
ATOM 792 C C . ARG A 1 95 ? 52.577 -7.909 -35.639 1.00 77.94 95 ARG A C 1
ATOM 794 O O . ARG A 1 95 ? 52.807 -6.714 -35.468 1.00 77.94 95 ARG A O 1
ATOM 801 N N . ARG A 1 96 ? 53.465 -8.885 -35.448 1.00 75.31 96 ARG A N 1
ATOM 802 C CA . ARG A 1 96 ? 54.902 -8.655 -35.259 1.00 75.31 96 ARG A CA 1
ATOM 803 C C . ARG A 1 96 ? 55.562 -8.292 -36.577 1.00 75.31 96 ARG A C 1
ATOM 805 O O . ARG A 1 96 ? 55.093 -8.828 -37.607 1.00 75.31 96 ARG A O 1
#

Secondary structure (DSSP, 8-state):
---SSHHHHHHHHTTB-TTS-BS---HHHHHHHHHHHHHHHHHHTSPPPHHHHHHHHHHHHHHHHHHHHHHHHHHHHHHHHHHS----PPPPPPP-

Sequence (96 aa):
MDKKEDETINTISNNADERGRLKTLSANERDFINNAIYEEMKIKGRKLVQSEMKEVLKNARKKILNNRMSFQIKNERNKERFEADFEWKKPVSFRR

pLDDT: mean 79.58, std 16.64, range [41.16, 97.19]

Radius of gyration: 22.67 Å; chains: 1; bounding box: 67×21×59 Å